Protein AF-A0A2D4EWF9-F1 (afdb_monomer)

Sequence (169 aa):
ALLCLHVELQDFSSKREKGRSRQEYVSLLHQDLAAYYSYSDYLIGKMTELFPLSELVEFLEANEVSRPVTLRTNTLKTRRRDLAQALINRGVNLDPLGKWSKTGLVVYDSSVPIGATPEYLAGHYMLQGASSLLPVMSLAPQENERILDMCCAPGGKTSYIAQLMKNTG

Structure (mmCIF, N/CA/C/O backbone):
data_AF-A0A2D4EWF9-F1
#
_entry.id   AF-A0A2D4EWF9-F1
#
loop_
_atom_site.group_PDB
_atom_site.id
_atom_site.type_symbol
_atom_site.label_atom_id
_atom_site.label_alt_id
_atom_site.label_comp_id
_atom_site.label_asym_id
_atom_site.label_entity_id
_atom_site.label_seq_id
_atom_site.pdbx_PDB_ins_code
_atom_site.Cartn_x
_atom_site.Cartn_y
_atom_site.Cartn_z
_atom_site.occupancy
_atom_site.B_iso_or_equiv
_atom_site.auth_seq_id
_atom_site.auth_comp_id
_atom_site.auth_asym_id
_atom_site.auth_atom_id
_atom_site.pdbx_PDB_model_num
ATOM 1 N N . ALA A 1 1 ? -7.305 8.809 31.244 1.00 53.12 1 ALA A N 1
ATOM 2 C CA . ALA A 1 1 ? -8.730 9.193 31.165 1.00 53.12 1 ALA A CA 1
ATOM 3 C C . ALA A 1 1 ? -9.455 8.364 30.102 1.00 53.12 1 ALA A C 1
ATOM 5 O O . ALA A 1 1 ? -10.278 7.546 30.485 1.00 53.12 1 ALA A O 1
ATOM 6 N N . LEU A 1 2 ? -9.053 8.450 28.826 1.00 56.41 2 LEU A N 1
ATOM 7 C CA . LEU A 1 2 ? -9.605 7.685 27.687 1.00 56.41 2 LEU A CA 1
ATOM 8 C C . LEU A 1 2 ? -9.808 6.176 27.925 1.00 56.41 2 LEU A C 1
ATOM 10 O O . LEU A 1 2 ? -10.914 5.665 27.767 1.00 56.41 2 LEU A O 1
ATOM 14 N N . LEU A 1 3 ? -8.770 5.473 28.392 1.00 57.00 3 LEU A N 1
ATOM 15 C CA . LEU A 1 3 ? -8.846 4.037 28.709 1.00 57.00 3 LEU A CA 1
ATOM 16 C C . LEU A 1 3 ? -9.840 3.709 29.840 1.00 57.00 3 LEU A C 1
ATOM 18 O O . LEU A 1 3 ? -10.389 2.614 29.871 1.00 57.00 3 LEU A O 1
ATOM 22 N N . CYS A 1 4 ? -10.101 4.648 30.754 1.00 58.47 4 CYS A N 1
ATOM 23 C CA . CYS A 1 4 ? -11.018 4.437 31.878 1.00 58.47 4 CYS A CA 1
ATOM 24 C C . CYS A 1 4 ? -12.478 4.484 31.403 1.00 58.47 4 CYS A C 1
ATOM 26 O O . CYS A 1 4 ? -13.235 3.556 31.669 1.00 58.47 4 CYS A O 1
ATOM 28 N N . LEU A 1 5 ? -12.827 5.489 30.589 1.00 60.53 5 LEU A N 1
ATOM 29 C CA . LEU A 1 5 ? -14.158 5.631 29.981 1.00 60.53 5 LEU A CA 1
ATOM 30 C C . LEU A 1 5 ? -14.478 4.482 29.016 1.00 60.53 5 LEU A C 1
ATOM 32 O O . LEU A 1 5 ? -15.610 4.004 28.967 1.00 60.53 5 LEU A O 1
ATOM 36 N N . HIS A 1 6 ? -13.476 4.003 28.274 1.00 62.12 6 HIS A N 1
ATOM 37 C CA . HIS A 1 6 ? -13.619 2.839 27.404 1.00 62.12 6 HIS A CA 1
ATOM 38 C C . HIS A 1 6 ? -13.988 1.571 28.195 1.00 62.12 6 HIS A C 1
ATOM 40 O O . HIS A 1 6 ? -14.964 0.891 27.877 1.00 62.12 6 HIS A O 1
ATOM 46 N N . VAL A 1 7 ? -13.246 1.287 29.268 1.00 62.00 7 VAL A N 1
ATOM 47 C CA . VAL A 1 7 ? -13.476 0.132 30.149 1.00 62.00 7 VAL A CA 1
ATOM 48 C C . VAL A 1 7 ? -14.804 0.249 30.911 1.00 62.00 7 VAL A C 1
ATOM 50 O O . VAL A 1 7 ? -15.474 -0.758 31.144 1.00 62.00 7 VAL A O 1
ATOM 53 N N . GLU A 1 8 ? -15.215 1.463 31.278 1.00 65.06 8 GLU A N 1
ATOM 54 C CA . GLU A 1 8 ? -16.511 1.740 31.910 1.00 65.06 8 GLU A CA 1
ATOM 55 C C . GLU A 1 8 ? -17.688 1.555 30.945 1.00 65.06 8 GLU A C 1
ATOM 57 O O . GLU A 1 8 ? -18.738 1.063 31.349 1.00 65.06 8 GLU A O 1
ATOM 62 N N . LEU A 1 9 ? -17.525 1.882 29.660 1.00 63.72 9 LEU A N 1
ATOM 63 C CA . LEU A 1 9 ? -18.550 1.653 28.638 1.00 63.72 9 LEU A CA 1
ATOM 64 C C . LEU A 1 9 ? -18.678 0.178 28.231 1.00 63.72 9 LEU A C 1
ATOM 66 O O . LEU A 1 9 ? -19.771 -0.236 27.835 1.00 63.72 9 LEU A O 1
ATOM 70 N N . GLN A 1 10 ? -17.604 -0.609 28.348 1.00 68.00 10 GLN A N 1
ATOM 71 C CA . GLN A 1 10 ? -17.639 -2.061 28.141 1.00 68.00 10 GLN A CA 1
ATOM 72 C C . GLN A 1 10 ? -18.354 -2.808 29.280 1.00 68.00 10 GLN A C 1
ATOM 74 O O . GLN A 1 10 ? -19.041 -3.791 29.017 1.00 68.00 10 GLN A O 1
ATOM 79 N N . ASP A 1 11 ? -18.248 -2.327 30.525 1.00 70.44 11 ASP A N 1
ATOM 80 C CA . ASP A 1 11 ? -18.939 -2.889 31.698 1.00 70.44 11 ASP A CA 1
ATOM 81 C C . ASP A 1 11 ? -19.775 -1.825 32.430 1.00 70.44 11 ASP A C 1
ATOM 83 O O . ASP A 1 11 ? -19.587 -1.495 33.607 1.00 70.44 11 ASP A O 1
ATOM 87 N N . PHE A 1 12 ? -20.728 -1.264 31.685 1.00 65.50 12 PHE A N 1
ATOM 88 C CA . PHE A 1 12 ? -21.541 -0.136 32.141 1.00 65.50 12 PHE A CA 1
ATOM 89 C C . PHE A 1 12 ? -22.422 -0.473 33.353 1.00 65.50 12 PHE A C 1
ATOM 91 O O . PHE A 1 12 ? -22.742 0.395 34.165 1.00 65.50 12 PHE A O 1
ATOM 98 N N . SER A 1 13 ? -22.828 -1.735 33.504 1.00 64.56 13 SER A N 1
ATOM 99 C CA . SER A 1 13 ? -23.657 -2.184 34.626 1.00 64.56 13 SER A CA 1
ATOM 100 C C . SER A 1 13 ? -22.938 -2.120 35.970 1.00 64.56 13 SER A C 1
ATOM 102 O O . SER A 1 13 ? -23.582 -1.806 36.973 1.00 64.56 13 SER A O 1
ATOM 104 N N . SER A 1 14 ? -21.635 -2.412 36.001 1.00 70.00 14 SER A N 1
ATOM 105 C CA . SER A 1 14 ? -20.875 -2.525 37.248 1.00 70.00 14 SER A CA 1
ATOM 106 C C . SER A 1 14 ? -20.026 -1.285 37.548 1.00 70.00 14 SER A C 1
ATOM 108 O O . SER A 1 14 ? -19.813 -0.977 38.721 1.00 70.00 14 SER A O 1
ATOM 110 N N . LYS A 1 15 ? -19.590 -0.543 36.516 1.00 72.50 15 LYS A N 1
ATOM 111 C CA . LYS A 1 15 ? -18.611 0.552 36.655 1.00 72.50 15 LYS A CA 1
ATOM 112 C C . LYS A 1 15 ? -19.165 1.967 36.476 1.00 72.50 15 LYS A C 1
ATOM 114 O O . LYS A 1 15 ? -18.412 2.922 36.629 1.00 72.50 15 LYS A O 1
ATOM 119 N N . ARG A 1 16 ? -20.459 2.137 36.175 1.00 72.44 16 ARG A N 1
ATOM 120 C CA . ARG A 1 16 ? -21.051 3.479 36.023 1.00 72.44 16 ARG A CA 1
ATOM 121 C C . ARG A 1 16 ? -21.037 4.274 37.331 1.00 72.44 16 ARG A C 1
ATOM 123 O O . ARG A 1 16 ? -21.378 3.754 38.397 1.00 72.44 16 ARG A O 1
ATOM 130 N N . GLU A 1 17 ? -20.774 5.571 37.233 1.00 74.56 17 GLU A N 1
ATOM 131 C CA . GLU A 1 17 ? -21.020 6.500 38.332 1.00 74.56 17 GLU A CA 1
ATOM 132 C C . GLU A 1 17 ? -22.530 6.674 38.570 1.00 74.56 17 GLU A C 1
ATOM 134 O O . GLU A 1 17 ? -23.346 6.706 37.641 1.00 74.56 17 GLU A O 1
ATOM 139 N N . LYS A 1 18 ? -22.932 6.786 39.844 1.00 70.44 18 LYS A N 1
ATOM 140 C CA . LYS A 1 18 ? -24.340 6.985 40.213 1.00 70.44 18 LYS A CA 1
ATOM 141 C C . LYS A 1 18 ? -24.844 8.318 39.654 1.00 70.44 18 LYS A C 1
ATOM 143 O O . LYS A 1 18 ? -24.360 9.372 40.044 1.00 70.44 18 LYS A O 1
ATOM 148 N N . GLY A 1 19 ? -25.861 8.253 38.796 1.00 74.81 19 GLY A N 1
ATOM 149 C CA . GLY A 1 19 ? -26.536 9.425 38.229 1.00 74.81 19 GLY A CA 1
ATOM 150 C C . GLY A 1 19 ? -26.098 9.808 36.815 1.00 74.81 19 GLY A C 1
ATOM 151 O O . GLY A 1 19 ? -26.792 10.609 36.200 1.00 74.81 19 GLY A O 1
ATOM 152 N N . ARG A 1 20 ? -25.029 9.210 36.269 1.00 75.62 20 ARG A N 1
ATOM 153 C CA . ARG A 1 20 ? -24.607 9.452 34.882 1.00 75.62 20 ARG A CA 1
ATOM 154 C C . ARG A 1 20 ? -25.257 8.489 33.898 1.00 75.62 20 ARG A C 1
ATOM 156 O O . ARG A 1 20 ? -25.372 7.284 34.147 1.00 75.62 20 ARG A O 1
ATOM 163 N N . SER A 1 21 ? -25.681 9.022 32.758 1.00 81.38 21 SER A N 1
ATOM 164 C CA . SER A 1 21 ? -26.299 8.240 31.685 1.00 81.38 21 SER A CA 1
ATOM 165 C C . SER A 1 21 ? -25.253 7.697 30.710 1.00 81.38 21 SER A C 1
ATOM 167 O O . SER A 1 21 ? -24.195 8.288 30.514 1.00 81.38 21 SER A O 1
ATOM 169 N N . ARG A 1 22 ? -25.557 6.588 30.022 1.00 76.56 22 ARG A N 1
ATOM 170 C CA . ARG A 1 22 ? -24.662 6.035 28.987 1.00 76.56 22 ARG A CA 1
ATOM 171 C C . ARG A 1 22 ? -24.373 7.045 27.869 1.00 76.56 22 ARG A C 1
ATOM 173 O O . ARG A 1 22 ? -23.281 7.036 27.316 1.00 76.56 22 ARG A O 1
ATOM 180 N N . GLN A 1 23 ? -25.338 7.907 27.546 1.00 80.62 23 GLN A N 1
ATOM 181 C CA . GLN A 1 23 ? -25.176 8.948 26.528 1.00 80.62 23 GLN A CA 1
ATOM 182 C C . GLN A 1 23 ? -24.126 9.985 26.934 1.00 80.62 23 GLN A C 1
ATOM 184 O O . GLN A 1 23 ? -23.321 10.370 26.098 1.00 80.62 23 GLN A O 1
ATOM 189 N N . GLU A 1 24 ? -24.075 10.381 28.207 1.00 82.19 24 GLU A N 1
ATOM 190 C CA . GLU A 1 24 ? -23.046 11.308 28.699 1.00 82.19 24 GLU A CA 1
ATOM 191 C C . GLU A 1 24 ? -21.645 10.709 28.567 1.00 82.19 24 GLU A C 1
ATOM 193 O O . GLU A 1 24 ? -20.742 11.383 28.081 1.00 82.19 24 GLU A O 1
ATOM 198 N N . TYR A 1 25 ? -21.475 9.431 28.920 1.00 80.00 25 TYR A N 1
ATOM 199 C CA . TYR A 1 25 ? -20.199 8.726 28.766 1.00 80.00 25 TYR A CA 1
ATOM 200 C C . TYR A 1 25 ? -19.737 8.643 27.309 1.00 80.00 25 TYR A C 1
ATOM 202 O O . TYR A 1 25 ? -18.558 8.835 27.028 1.00 80.00 25 TYR A O 1
ATOM 210 N N . VAL A 1 26 ? -20.657 8.372 26.380 1.00 79.38 26 VAL A N 1
ATOM 211 C CA . VAL A 1 26 ? -20.334 8.323 24.947 1.00 79.38 26 VAL A CA 1
ATOM 212 C C . VAL A 1 26 ? -19.960 9.709 24.423 1.00 79.38 26 VAL A C 1
ATOM 214 O O . VAL A 1 26 ? -18.990 9.823 23.680 1.00 79.38 26 VAL A O 1
ATOM 217 N N . SER A 1 27 ? -20.670 10.762 24.833 1.00 83.81 27 SER A N 1
ATOM 218 C CA . SER A 1 27 ? -20.350 12.140 24.441 1.00 83.81 27 SER A CA 1
ATOM 219 C C . SER A 1 27 ? -18.999 12.607 24.989 1.00 83.81 27 SER A C 1
ATOM 221 O O . SER A 1 27 ? -18.234 13.233 24.263 1.00 83.81 27 SER A O 1
ATOM 223 N N . LEU A 1 28 ? -18.678 12.269 26.242 1.00 85.69 28 LEU A N 1
ATOM 224 C CA . LEU A 1 28 ? -17.367 12.534 26.846 1.00 85.69 28 LEU A CA 1
ATOM 225 C C . LEU A 1 28 ? -16.255 11.779 26.116 1.00 85.69 28 LEU A C 1
ATOM 227 O O . LEU A 1 28 ? -15.250 12.377 25.750 1.00 85.69 28 LEU A O 1
ATOM 231 N N . LEU A 1 29 ? -16.458 10.486 25.846 1.00 83.88 29 LEU A N 1
ATOM 232 C CA . LEU A 1 29 ? -15.494 9.686 25.094 1.00 83.88 29 LEU A CA 1
ATOM 233 C C . LEU A 1 29 ? -15.271 10.257 23.687 1.00 83.88 29 LEU A C 1
ATOM 235 O O . LEU A 1 29 ? -14.137 10.319 23.230 1.00 83.88 29 LEU A O 1
ATOM 239 N N . HIS A 1 30 ? -16.333 10.686 23.006 1.00 86.38 30 HIS A N 1
ATOM 240 C CA . HIS A 1 30 ? -16.245 11.309 21.685 1.00 86.38 30 HIS A CA 1
ATOM 241 C C . HIS A 1 30 ? -15.378 12.577 21.716 1.00 86.38 30 HIS A C 1
ATOM 243 O O . HIS A 1 30 ? -14.441 12.680 20.923 1.00 86.38 30 HIS A O 1
ATOM 249 N N . GLN A 1 31 ? -15.624 13.480 22.670 1.00 87.50 31 GLN A N 1
ATOM 250 C CA . GLN A 1 31 ? -14.834 14.704 22.844 1.00 87.50 31 GLN A CA 1
ATOM 251 C C . GLN A 1 31 ? -13.370 14.402 23.183 1.00 87.50 31 GLN A C 1
ATOM 253 O O . GLN A 1 31 ? -12.466 15.002 22.601 1.00 87.50 31 GLN A O 1
ATOM 258 N N . ASP A 1 32 ? -13.130 13.443 24.079 1.00 89.00 32 ASP A N 1
ATOM 259 C CA . ASP A 1 32 ? -11.782 13.022 24.457 1.00 89.00 32 ASP A CA 1
ATOM 260 C C . ASP A 1 32 ? -11.023 12.428 23.258 1.00 89.00 32 ASP A C 1
ATOM 262 O O . ASP A 1 32 ? -9.847 12.738 23.063 1.00 89.00 32 ASP A O 1
ATOM 266 N N . LEU A 1 33 ? -11.679 11.603 22.432 1.00 88.19 33 LEU A N 1
ATOM 267 C CA . LEU A 1 33 ? -11.080 11.014 21.229 1.00 88.19 33 LEU A CA 1
ATOM 268 C C . LEU A 1 33 ? -10.777 12.078 20.170 1.00 88.19 33 LEU A C 1
ATOM 270 O O . LEU A 1 33 ? -9.692 12.066 19.588 1.00 88.19 33 LEU A O 1
ATOM 274 N N . ALA A 1 34 ? -11.707 13.008 19.941 1.00 90.31 34 ALA A N 1
ATOM 275 C CA . ALA A 1 34 ? -11.520 14.114 19.008 1.00 90.31 34 ALA A CA 1
ATOM 276 C C . ALA A 1 34 ? -10.337 15.001 19.420 1.00 90.31 34 ALA A C 1
ATOM 278 O O . ALA A 1 34 ? -9.473 15.299 18.594 1.00 90.31 34 ALA A O 1
ATOM 279 N N . ALA A 1 35 ? -10.247 15.351 20.705 1.00 90.31 35 ALA A N 1
ATOM 280 C CA . ALA A 1 35 ? -9.165 16.173 21.233 1.00 90.31 35 ALA A CA 1
ATOM 281 C C . ALA A 1 35 ? -7.810 15.447 21.228 1.00 90.31 35 ALA A C 1
ATOM 283 O O . ALA A 1 35 ? -6.806 16.029 20.824 1.00 90.31 35 ALA A O 1
ATOM 284 N N . TYR A 1 36 ? -7.766 14.184 21.661 1.00 90.12 36 TYR A N 1
ATOM 285 C CA . TYR A 1 36 ? -6.513 13.442 21.812 1.00 90.12 36 TYR A CA 1
ATOM 286 C C . TYR A 1 36 ? -5.865 13.094 20.471 1.00 90.12 36 TYR A C 1
ATOM 288 O O . TYR A 1 36 ? -4.678 13.348 20.281 1.00 90.12 36 TYR A O 1
ATOM 296 N N . TYR A 1 37 ? -6.648 12.570 19.526 1.00 89.62 37 TYR A N 1
ATOM 297 C CA . TYR A 1 37 ? -6.159 12.194 18.196 1.00 89.62 37 TYR A CA 1
ATOM 298 C C . TYR A 1 37 ? -6.268 13.338 17.170 1.00 89.62 37 TYR A C 1
ATOM 300 O O . TYR A 1 37 ? -6.012 13.144 15.986 1.00 89.62 37 TYR A O 1
ATOM 308 N N . SER A 1 38 ? -6.653 14.545 17.605 1.00 92.56 38 SER A N 1
ATOM 309 C CA . SER A 1 38 ? -6.754 15.743 16.755 1.00 92.56 38 SER A CA 1
ATOM 310 C C . SER A 1 38 ? -7.671 15.579 15.532 1.00 92.56 38 SER A C 1
ATOM 312 O O . SER A 1 38 ? -7.414 16.130 14.458 1.00 92.56 38 SER A O 1
ATOM 314 N N . TYR A 1 39 ? -8.770 14.843 15.690 1.00 92.62 39 TYR A N 1
ATOM 315 C CA . TYR A 1 39 ? -9.797 14.701 14.660 1.00 92.62 39 TYR A CA 1
ATOM 316 C C . TYR A 1 39 ? -10.915 15.731 14.851 1.00 92.62 39 TYR A C 1
ATOM 318 O O . TYR A 1 39 ? -11.258 16.113 15.964 1.00 92.62 39 TYR A O 1
ATOM 326 N N . SER A 1 40 ? -11.557 16.139 13.753 1.00 93.69 40 SER A N 1
ATOM 327 C CA . SER A 1 40 ? -12.789 16.934 13.831 1.00 93.69 40 SER A CA 1
ATOM 328 C C . SER A 1 40 ? -13.937 16.128 14.451 1.00 93.69 40 SER A C 1
ATOM 330 O O . SER A 1 40 ? -14.072 14.939 14.142 1.00 93.69 40 SER A O 1
ATOM 332 N N . ASP A 1 41 ? -14.838 16.797 15.177 1.00 92.19 41 ASP A N 1
ATOM 333 C CA . ASP A 1 41 ? -16.030 16.178 15.779 1.00 92.19 41 ASP A CA 1
ATOM 334 C C . ASP A 1 41 ? -16.867 15.380 14.773 1.00 92.19 41 ASP A C 1
ATOM 336 O O . ASP A 1 41 ? -17.339 14.278 15.064 1.00 92.19 41 ASP A O 1
ATOM 340 N N . TYR A 1 42 ? -17.013 15.920 13.558 1.00 93.06 42 TYR A N 1
ATOM 341 C CA . TYR A 1 42 ? -17.746 15.271 12.475 1.00 93.06 42 TYR A CA 1
ATOM 342 C C . TYR A 1 42 ? -17.144 13.908 12.110 1.00 93.06 42 TYR A C 1
ATOM 344 O O . TYR A 1 42 ? -17.867 12.921 11.965 1.00 93.06 42 TYR A O 1
ATOM 352 N N . LEU A 1 43 ? -15.817 13.844 11.984 1.00 92.69 43 LEU A N 1
ATOM 353 C CA . LEU A 1 43 ? -15.115 12.636 11.563 1.00 92.69 43 LEU A CA 1
ATOM 354 C C . LEU A 1 43 ? -15.136 11.560 12.655 1.00 92.69 43 LEU A C 1
ATOM 356 O O . LEU A 1 43 ? -15.474 10.420 12.348 1.00 92.69 43 LEU A O 1
ATOM 360 N N . ILE A 1 44 ? -14.894 11.913 13.924 1.00 92.00 44 ILE A N 1
ATOM 361 C CA . ILE A 1 44 ? -15.043 10.957 15.040 1.00 92.00 44 ILE A CA 1
ATOM 362 C C . ILE A 1 44 ? -16.493 10.497 15.179 1.00 92.00 44 ILE A C 1
ATOM 364 O O . ILE A 1 44 ? -16.738 9.314 15.417 1.00 92.00 44 ILE A O 1
ATOM 368 N N . GLY A 1 45 ? -17.462 11.394 14.964 1.00 91.00 45 GLY A N 1
ATOM 369 C CA . GLY A 1 45 ? -18.881 11.037 14.955 1.00 91.00 45 GLY A CA 1
ATOM 370 C C . GLY A 1 45 ? -19.171 9.952 13.920 1.00 91.00 45 GLY A C 1
ATOM 371 O O . GLY A 1 45 ? -19.732 8.911 14.250 1.00 91.00 45 GLY A O 1
ATOM 372 N N . LYS A 1 46 ? -18.684 10.137 12.687 1.00 92.81 46 LYS A N 1
ATOM 373 C CA . LYS A 1 46 ? -18.824 9.137 11.622 1.00 92.81 46 LYS A CA 1
ATOM 374 C C . LYS A 1 46 ? -18.077 7.840 11.916 1.00 92.81 46 LYS A C 1
ATOM 376 O O . LYS A 1 46 ? -18.620 6.772 11.667 1.00 92.81 46 LYS A O 1
ATOM 381 N N . MET A 1 47 ? -16.871 7.898 12.473 1.00 91.19 47 MET A N 1
ATOM 382 C CA . MET A 1 47 ? -16.131 6.686 12.839 1.00 91.19 47 MET A CA 1
ATOM 383 C C . MET A 1 47 ? -16.829 5.899 13.959 1.00 91.19 47 MET A C 1
ATOM 385 O O . MET A 1 47 ? -16.848 4.673 13.913 1.00 91.19 47 MET A O 1
ATOM 389 N N . THR A 1 48 ? -17.472 6.585 14.907 1.00 88.81 48 THR A N 1
ATOM 390 C CA . THR A 1 48 ? -18.269 5.959 15.979 1.00 88.81 48 THR A CA 1
ATOM 391 C C . THR A 1 48 ? -19.537 5.280 15.446 1.00 88.81 48 THR A C 1
ATOM 393 O O . THR A 1 48 ? -19.998 4.302 16.024 1.00 88.81 48 THR A O 1
ATOM 396 N N . GLU A 1 49 ? -20.104 5.770 14.338 1.00 90.81 49 GLU A N 1
ATOM 397 C CA . GLU A 1 49 ? -21.211 5.098 13.636 1.00 90.81 49 GLU A CA 1
ATOM 398 C C . GLU A 1 49 ? -20.744 3.849 12.862 1.00 90.81 49 GLU A C 1
ATOM 400 O O . GLU A 1 49 ? -21.523 2.913 12.688 1.00 90.81 49 GLU A O 1
ATOM 405 N N . LEU A 1 50 ? -19.496 3.841 12.377 1.00 91.12 50 LEU A N 1
ATOM 406 C CA . LEU A 1 50 ? -18.945 2.777 11.529 1.00 91.12 50 LEU A CA 1
ATOM 407 C C . LEU A 1 50 ? -18.377 1.596 12.322 1.00 91.12 50 LEU A C 1
ATOM 409 O O . LEU A 1 50 ? -18.473 0.461 11.855 1.00 91.12 50 LEU A O 1
ATOM 413 N N . PHE A 1 51 ? -17.781 1.855 13.486 1.00 89.06 51 PHE A N 1
ATOM 414 C CA . PHE A 1 51 ? -17.063 0.850 14.267 1.00 89.06 51 PHE A CA 1
ATOM 415 C C . PHE A 1 51 ? -17.643 0.690 15.675 1.00 89.06 51 PHE A C 1
ATOM 417 O O . PHE A 1 51 ? -18.013 1.680 16.315 1.00 89.06 51 PHE A O 1
ATOM 424 N N . PRO A 1 52 ? -17.660 -0.538 16.224 1.00 89.31 52 PRO A N 1
ATOM 425 C CA . PRO A 1 52 ? -17.788 -0.736 17.662 1.00 89.31 52 PRO A CA 1
ATOM 426 C 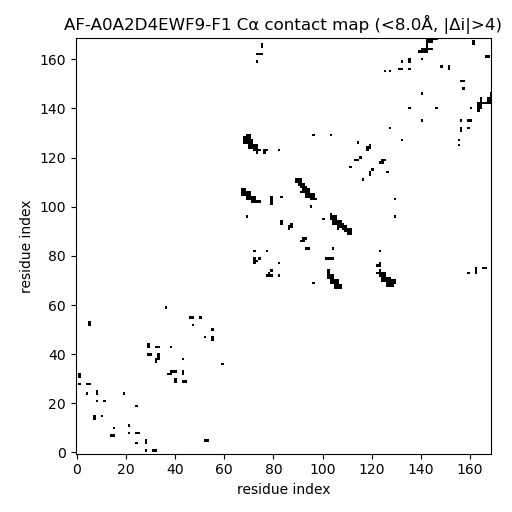C . PRO A 1 52 ? -16.717 0.060 18.421 1.00 89.31 52 PRO A C 1
ATOM 428 O O . PRO A 1 52 ? -15.591 0.199 17.952 1.00 89.31 52 PRO A O 1
ATOM 431 N N . LEU A 1 53 ? -17.032 0.532 19.632 1.00 82.19 53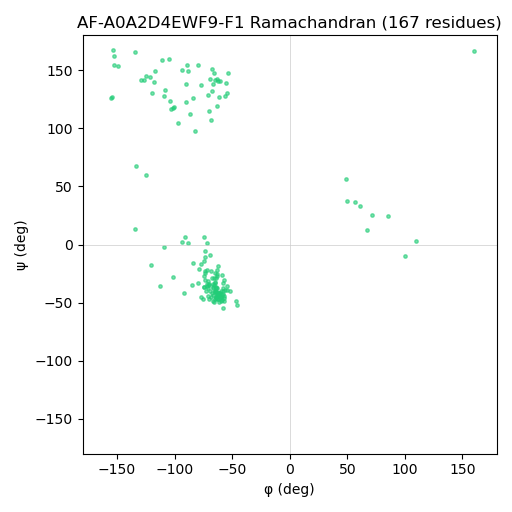 LEU A N 1
ATOM 432 C CA . LEU A 1 53 ? -16.114 1.378 20.410 1.00 82.19 53 LEU A CA 1
ATOM 433 C C . LEU A 1 53 ? -14.741 0.736 20.678 1.00 82.19 53 LEU A C 1
ATOM 435 O O . LEU A 1 53 ? -13.765 1.465 20.810 1.00 82.19 53 LEU A O 1
ATOM 439 N N . SER A 1 54 ? -14.653 -0.594 20.787 1.00 81.06 54 SER A N 1
ATOM 440 C CA . SER A 1 54 ? -13.374 -1.313 20.931 1.00 81.06 54 SER A CA 1
ATOM 441 C C . SER A 1 54 ? -12.516 -1.210 19.677 1.00 81.06 54 SER A C 1
ATOM 443 O O . SER A 1 54 ? -11.357 -0.823 19.761 1.00 81.06 54 SER A O 1
ATOM 445 N N . GLU A 1 55 ? -13.108 -1.464 18.513 1.00 88.81 55 GLU A N 1
ATOM 446 C CA . GLU A 1 55 ? -12.413 -1.389 17.227 1.00 88.81 55 GLU A CA 1
ATOM 447 C C . GLU A 1 55 ? -12.084 0.055 16.837 1.00 88.81 55 GLU A C 1
ATOM 449 O O . GLU A 1 55 ? -11.066 0.302 16.199 1.00 88.81 55 GLU A O 1
ATOM 454 N N . LEU A 1 56 ? -12.913 1.025 17.243 1.00 89.56 56 LEU A N 1
ATOM 455 C CA . LEU A 1 56 ? -12.667 2.445 16.994 1.00 89.56 56 LEU A CA 1
ATOM 456 C C . LEU A 1 56 ? -11.343 2.905 17.611 1.00 89.56 56 LEU A C 1
ATOM 458 O O . LEU A 1 56 ? -10.563 3.582 16.945 1.00 89.56 56 LEU A O 1
ATOM 462 N N . VAL A 1 57 ? -11.093 2.552 18.875 1.00 87.12 57 VAL A N 1
ATOM 463 C CA . VAL A 1 57 ? -9.856 2.943 19.565 1.00 87.12 57 VAL A CA 1
ATOM 464 C C . VAL A 1 57 ? -8.654 2.278 18.899 1.00 87.12 57 VAL A C 1
ATOM 466 O O . VAL A 1 57 ? -7.710 2.977 18.546 1.00 87.12 57 VAL A O 1
ATOM 469 N N . GLU A 1 58 ? -8.725 0.972 18.622 1.00 89.38 58 GLU A N 1
ATOM 470 C CA . GLU A 1 58 ? -7.661 0.249 17.908 1.00 89.38 58 GLU A CA 1
ATOM 471 C C . GLU A 1 58 ? -7.378 0.855 16.523 1.00 89.38 58 GLU A C 1
ATOM 473 O O . GLU A 1 58 ? -6.224 0.998 16.117 1.00 89.38 58 GLU A O 1
ATOM 478 N N . PHE A 1 59 ? -8.424 1.257 15.798 1.00 91.12 59 PHE A N 1
ATOM 479 C CA . PHE A 1 59 ? -8.297 1.921 14.506 1.00 91.12 59 PHE A CA 1
ATOM 480 C C . PHE A 1 59 ? -7.599 3.279 14.628 1.00 91.12 59 PHE A C 1
ATOM 482 O O . PHE A 1 59 ? -6.712 3.584 13.828 1.00 91.12 59 PHE A O 1
ATOM 489 N N . LEU A 1 60 ? -7.977 4.103 15.606 1.00 90.94 60 LEU A N 1
ATOM 490 C CA . LEU A 1 60 ? -7.351 5.407 15.835 1.00 90.94 60 LEU A CA 1
ATOM 491 C C . LEU A 1 60 ? -5.877 5.244 16.226 1.00 90.94 60 LEU A C 1
ATOM 493 O O . LEU A 1 60 ? -5.019 5.865 15.606 1.00 90.94 60 LEU A O 1
ATOM 497 N N . GLU A 1 61 ? -5.566 4.332 17.150 1.00 89.94 61 GLU A N 1
ATOM 498 C CA . GLU A 1 61 ? -4.188 4.002 17.532 1.00 89.94 61 GLU A CA 1
ATOM 499 C C . GLU A 1 61 ? -3.355 3.517 16.339 1.00 89.94 61 GLU A C 1
ATOM 501 O O . GLU A 1 61 ? -2.219 3.953 16.152 1.00 89.94 61 GLU A O 1
ATOM 506 N N . ALA A 1 62 ? -3.919 2.670 15.474 1.00 89.81 62 ALA A N 1
ATOM 507 C CA . ALA A 1 62 ? -3.231 2.190 14.280 1.00 89.81 62 ALA A CA 1
ATOM 508 C C . ALA A 1 62 ? -2.926 3.302 13.259 1.00 89.81 62 ALA A C 1
ATOM 510 O O . ALA A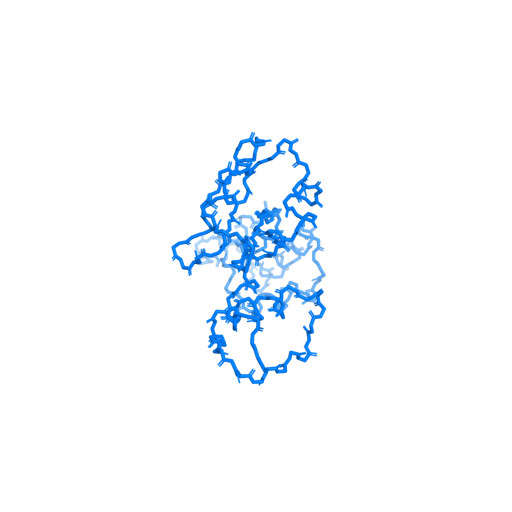 1 62 ? -1.992 3.154 12.467 1.00 89.81 62 ALA A O 1
ATOM 511 N N . ASN A 1 63 ? -3.681 4.408 13.256 1.00 90.56 63 ASN A N 1
ATOM 512 C CA . ASN A 1 63 ? -3.400 5.560 12.393 1.00 90.56 63 ASN A CA 1
ATOM 513 C C . ASN A 1 63 ? -2.261 6.445 12.923 1.00 90.56 63 ASN A C 1
ATOM 515 O O . ASN A 1 63 ? -1.627 7.126 12.119 1.00 90.56 63 ASN A O 1
ATOM 519 N N . GLU A 1 64 ? -1.953 6.379 14.220 1.00 89.75 64 GLU A N 1
ATOM 520 C CA . GLU A 1 64 ? -0.793 7.061 14.816 1.00 89.75 64 GLU A CA 1
ATOM 521 C C . GLU A 1 64 ? 0.527 6.328 14.536 1.00 89.75 64 GLU A C 1
ATOM 523 O O . GLU A 1 64 ? 1.619 6.888 14.655 1.00 89.75 64 GLU A O 1
ATOM 528 N N . VAL A 1 65 ? 0.452 5.061 14.121 1.00 89.19 65 VAL A N 1
ATOM 529 C CA . VAL A 1 65 ? 1.630 4.275 13.760 1.00 89.19 65 VAL A CA 1
ATOM 530 C C . VAL A 1 65 ? 2.026 4.554 12.312 1.00 89.19 65 VAL A C 1
ATOM 532 O O . VAL A 1 65 ? 1.255 4.377 11.365 1.00 89.19 65 VAL A O 1
ATOM 535 N N . SER A 1 66 ? 3.290 4.936 12.118 1.00 85.44 66 SER A N 1
ATOM 536 C CA . SER A 1 66 ? 3.851 5.103 10.778 1.00 85.44 66 SER A CA 1
ATOM 537 C C . SER A 1 66 ? 3.814 3.786 10.008 1.00 85.44 66 SER A C 1
ATOM 539 O O . SER A 1 66 ? 4.305 2.751 10.461 1.00 85.44 66 SER A O 1
ATOM 541 N N . ARG A 1 67 ? 3.228 3.829 8.811 1.00 84.69 67 ARG A N 1
ATOM 542 C CA . ARG A 1 67 ? 3.082 2.643 7.965 1.00 84.69 67 ARG A CA 1
ATOM 543 C C . ARG A 1 67 ? 4.456 2.161 7.495 1.00 84.69 67 ARG A C 1
ATOM 545 O O . ARG A 1 67 ? 5.264 2.986 7.064 1.00 84.69 67 ARG A O 1
ATOM 552 N N . PRO A 1 68 ? 4.705 0.842 7.491 1.00 86.62 68 PRO A N 1
ATOM 553 C CA . PRO A 1 68 ? 5.962 0.313 6.996 1.00 86.62 68 PRO A CA 1
ATOM 554 C C . PRO A 1 68 ? 6.131 0.634 5.508 1.00 86.62 68 PRO A C 1
ATOM 556 O O . PRO A 1 68 ? 5.177 0.589 4.717 1.00 86.62 68 PRO A O 1
ATOM 559 N N . VAL A 1 69 ? 7.366 0.935 5.114 1.00 93.50 69 VAL A N 1
ATOM 560 C CA . VAL A 1 69 ? 7.700 1.191 3.714 1.00 93.50 69 VAL A CA 1
ATOM 561 C C . VAL A 1 69 ? 7.619 -0.124 2.950 1.00 93.50 69 VAL A C 1
ATOM 563 O O . VAL A 1 69 ? 8.186 -1.139 3.347 1.00 93.50 69 VAL A O 1
ATOM 566 N N . THR A 1 70 ? 6.890 -0.118 1.839 1.00 95.88 70 THR A N 1
ATOM 567 C CA . THR A 1 70 ? 6.657 -1.317 1.030 1.00 95.88 70 THR A CA 1
ATOM 568 C C . THR A 1 70 ? 7.029 -1.071 -0.423 1.00 95.88 70 THR A C 1
ATOM 570 O O . THR A 1 70 ? 6.852 0.024 -0.966 1.00 95.88 70 THR A O 1
ATOM 573 N N . LEU A 1 71 ? 7.614 -2.098 -1.038 1.00 96.38 71 LEU A N 1
ATOM 574 C CA . LEU A 1 71 ? 8.140 -2.069 -2.396 1.00 96.38 71 LEU A CA 1
ATOM 575 C C . LEU A 1 71 ? 7.397 -3.074 -3.261 1.00 96.38 71 LEU A C 1
ATOM 577 O O . LEU A 1 71 ? 7.182 -4.219 -2.857 1.00 96.38 71 LEU A O 1
ATOM 581 N N . ARG A 1 72 ? 7.101 -2.685 -4.500 1.00 97.25 72 ARG A N 1
ATOM 582 C CA . ARG A 1 72 ? 6.716 -3.615 -5.559 1.00 97.25 72 ARG A CA 1
ATOM 583 C C . ARG A 1 72 ? 7.906 -3.872 -6.467 1.00 97.25 72 ARG A C 1
ATOM 585 O O . ARG A 1 72 ? 8.368 -2.961 -7.147 1.00 97.25 72 ARG A O 1
ATOM 592 N N . THR A 1 73 ? 8.348 -5.122 -6.543 1.00 97.69 73 THR A N 1
ATOM 593 C CA . THR A 1 73 ? 9.349 -5.539 -7.534 1.00 97.69 73 THR A CA 1
ATOM 594 C C . THR A 1 73 ? 8.760 -5.472 -8.942 1.00 97.69 73 THR A C 1
ATOM 596 O O . THR A 1 73 ? 7.683 -6.026 -9.187 1.00 97.69 73 THR A O 1
ATOM 599 N N . ASN A 1 74 ? 9.490 -4.867 -9.877 1.00 97.50 74 ASN A N 1
ATOM 600 C CA . ASN A 1 74 ? 9.169 -4.888 -11.297 1.00 97.50 74 ASN A CA 1
ATOM 601 C C . ASN A 1 74 ? 9.678 -6.181 -11.951 1.00 97.50 74 ASN A C 1
ATOM 603 O O . ASN A 1 74 ? 10.843 -6.284 -12.345 1.00 97.50 74 ASN A O 1
ATOM 607 N N . THR A 1 75 ? 8.785 -7.159 -12.107 1.00 96.62 75 THR A N 1
ATOM 608 C CA . THR A 1 75 ? 9.122 -8.474 -12.675 1.00 96.62 75 THR A CA 1
ATOM 609 C C . THR A 1 75 ? 9.457 -8.454 -14.163 1.00 96.62 75 THR A C 1
ATOM 611 O O . THR A 1 75 ? 9.941 -9.462 -14.665 1.00 96.62 75 THR A O 1
ATOM 614 N N . LEU A 1 76 ? 9.253 -7.329 -14.861 1.00 96.50 76 LEU A N 1
ATOM 615 C CA . LEU A 1 76 ? 9.740 -7.150 -16.233 1.00 96.50 76 LEU A CA 1
ATOM 616 C C . LEU A 1 76 ? 11.260 -6.929 -16.286 1.00 96.50 76 LEU A C 1
ATOM 618 O O . LEU A 1 76 ? 11.869 -7.161 -17.324 1.00 96.50 76 LEU A O 1
ATOM 622 N N . LYS A 1 77 ? 11.870 -6.461 -15.186 1.00 96.62 77 LYS A N 1
ATOM 623 C CA . LYS A 1 77 ? 13.300 -6.115 -15.128 1.00 96.62 77 LYS A CA 1
ATOM 624 C C . LYS A 1 77 ? 14.119 -7.032 -14.227 1.00 96.62 77 LYS A C 1
ATOM 626 O O . LYS A 1 77 ? 15.275 -7.295 -14.528 1.00 96.62 77 LYS A O 1
ATOM 631 N N . THR A 1 78 ? 13.554 -7.503 -13.117 1.00 97.12 78 THR A N 1
ATOM 632 C CA . THR A 1 78 ? 14.287 -8.337 -12.154 1.00 97.12 78 THR A CA 1
ATOM 633 C C . THR A 1 78 ? 13.363 -9.272 -11.380 1.00 97.12 78 THR A C 1
ATOM 635 O O . THR A 1 78 ? 12.151 -9.063 -11.311 1.00 97.12 78 THR A O 1
ATOM 638 N N . ARG A 1 79 ? 13.919 -10.318 -10.761 1.00 96.62 79 ARG A N 1
ATOM 639 C CA . ARG A 1 79 ? 13.166 -11.198 -9.859 1.00 96.62 79 ARG A CA 1
ATOM 640 C C . ARG A 1 79 ? 13.213 -10.639 -8.440 1.00 96.62 79 ARG A C 1
ATOM 642 O O . ARG A 1 79 ? 14.211 -10.069 -8.013 1.00 96.62 79 ARG A O 1
ATOM 649 N N . ARG A 1 80 ? 12.156 -10.887 -7.658 1.00 96.06 80 ARG A N 1
ATOM 650 C CA . ARG A 1 80 ? 12.059 -10.428 -6.257 1.00 96.06 80 ARG A CA 1
ATOM 651 C C . ARG A 1 80 ? 13.247 -10.871 -5.400 1.00 96.06 80 ARG A C 1
ATOM 653 O O . ARG A 1 80 ? 13.712 -10.098 -4.576 1.00 96.06 80 ARG A O 1
ATOM 660 N N . ARG A 1 81 ? 13.734 -12.102 -5.600 1.00 95.94 81 ARG A N 1
ATOM 661 C CA . ARG A 1 81 ? 14.894 -12.641 -4.872 1.00 95.94 81 ARG A CA 1
ATOM 662 C C . ARG A 1 81 ? 16.173 -11.862 -5.184 1.00 95.94 81 ARG A C 1
ATOM 664 O O . ARG A 1 81 ? 16.902 -11.517 -4.263 1.00 95.94 81 ARG A O 1
ATOM 671 N N . ASP A 1 82 ? 16.408 -11.576 -6.459 1.00 96.88 82 ASP A N 1
ATOM 672 C CA . ASP A 1 82 ? 17.620 -10.896 -6.917 1.00 96.88 82 ASP A CA 1
ATOM 673 C C . ASP A 1 82 ? 17.617 -9.433 -6.454 1.00 96.88 82 ASP A C 1
ATOM 675 O O . ASP A 1 82 ? 18.624 -8.934 -5.955 1.00 96.88 82 ASP A O 1
ATOM 679 N N . LEU A 1 83 ? 16.453 -8.773 -6.515 1.00 97.06 83 LEU A N 1
ATOM 680 C CA . LEU A 1 83 ? 16.272 -7.438 -5.950 1.00 97.06 83 LEU A CA 1
ATOM 681 C C . LEU A 1 83 ? 16.491 -7.416 -4.433 1.00 97.06 83 LEU A C 1
ATOM 683 O O . LEU A 1 83 ? 17.193 -6.539 -3.936 1.00 97.06 83 LEU A O 1
ATOM 687 N N . ALA A 1 84 ? 15.896 -8.363 -3.701 1.00 96.38 84 ALA A N 1
ATOM 688 C CA . ALA A 1 84 ? 16.062 -8.452 -2.255 1.00 96.38 84 ALA A CA 1
ATOM 689 C C . ALA A 1 84 ? 17.544 -8.586 -1.887 1.00 96.38 84 ALA A C 1
ATOM 691 O O . ALA A 1 84 ? 18.031 -7.834 -1.050 1.00 96.38 84 ALA A O 1
ATOM 692 N N . GLN A 1 85 ? 18.283 -9.462 -2.575 1.00 96.81 85 GLN A N 1
ATOM 693 C CA . GLN A 1 85 ? 19.718 -9.622 -2.348 1.00 96.81 85 GLN A CA 1
ATOM 694 C C . GLN A 1 85 ? 20.504 -8.338 -2.646 1.00 96.81 85 GLN A C 1
ATOM 696 O O . GLN A 1 85 ? 21.380 -7.965 -1.869 1.00 96.81 85 GLN A O 1
ATOM 701 N N . ALA A 1 86 ? 20.190 -7.646 -3.746 1.00 95.75 86 ALA A N 1
ATOM 702 C CA . ALA A 1 86 ? 20.853 -6.394 -4.108 1.00 95.75 86 ALA A CA 1
ATOM 703 C C . ALA A 1 86 ? 20.651 -5.303 -3.044 1.00 95.75 86 ALA A C 1
ATOM 705 O O . ALA A 1 86 ? 21.596 -4.600 -2.695 1.00 95.75 86 ALA A O 1
ATOM 706 N N . LEU A 1 87 ? 19.439 -5.190 -2.496 1.00 96.12 87 LEU A N 1
ATOM 707 C CA . LEU A 1 87 ? 19.115 -4.223 -1.449 1.00 96.12 87 LEU A CA 1
ATOM 708 C C . LEU A 1 87 ? 19.728 -4.609 -0.091 1.00 96.12 87 LEU A C 1
ATOM 710 O O . LEU A 1 87 ? 20.288 -3.746 0.582 1.00 96.12 87 LEU A O 1
ATOM 714 N N . ILE A 1 88 ? 19.728 -5.895 0.275 1.00 95.69 88 ILE A N 1
ATOM 715 C CA . ILE A 1 88 ? 20.400 -6.393 1.490 1.00 95.69 88 ILE A CA 1
ATOM 716 C C . ILE A 1 88 ? 21.899 -6.070 1.449 1.00 95.69 88 ILE A C 1
ATOM 718 O O . ILE A 1 88 ? 22.449 -5.559 2.421 1.00 95.69 88 ILE A O 1
ATOM 722 N N . ASN A 1 89 ? 22.553 -6.268 0.299 1.00 94.81 89 ASN A N 1
ATOM 723 C CA . ASN A 1 89 ? 23.973 -5.942 0.121 1.00 94.81 89 ASN A CA 1
ATOM 724 C C . ASN A 1 89 ? 24.280 -4.440 0.284 1.00 94.81 89 ASN A C 1
ATOM 726 O O . ASN A 1 89 ? 25.433 -4.072 0.496 1.00 94.81 89 ASN A O 1
ATOM 730 N N . ARG A 1 90 ? 23.268 -3.568 0.185 1.00 93.38 90 ARG A N 1
ATOM 731 C CA . ARG A 1 90 ? 23.381 -2.118 0.415 1.00 93.38 90 ARG A CA 1
ATOM 732 C C . ARG A 1 90 ? 23.049 -1.702 1.851 1.00 93.38 90 ARG A C 1
ATOM 734 O O . ARG A 1 90 ? 23.078 -0.512 2.139 1.00 93.38 90 ARG A O 1
ATOM 741 N N . GLY A 1 91 ? 22.739 -2.651 2.735 1.00 93.62 91 GLY A N 1
ATOM 742 C CA . GLY A 1 91 ? 22.360 -2.371 4.120 1.00 93.62 91 GLY A CA 1
ATOM 743 C C . GLY A 1 91 ? 20.876 -2.055 4.312 1.00 93.62 91 GLY A C 1
ATOM 744 O O . GLY A 1 91 ? 20.521 -1.379 5.273 1.00 93.62 91 GLY A O 1
ATOM 745 N N . VAL A 1 92 ? 20.007 -2.523 3.411 1.00 95.81 92 VAL A N 1
ATOM 746 C CA . VAL A 1 92 ? 18.553 -2.445 3.599 1.00 95.81 92 VAL A CA 1
ATOM 747 C C . VAL A 1 92 ? 18.066 -3.699 4.321 1.00 95.81 92 VAL A C 1
ATOM 749 O O . VAL A 1 92 ? 18.239 -4.811 3.820 1.00 95.81 92 VAL A O 1
ATOM 752 N N . ASN A 1 93 ? 17.415 -3.524 5.469 1.00 95.12 93 ASN A N 1
ATOM 753 C CA . ASN A 1 93 ? 16.729 -4.598 6.175 1.00 95.12 93 ASN A CA 1
ATOM 754 C C . ASN A 1 93 ? 15.304 -4.742 5.630 1.00 95.12 93 ASN A C 1
ATOM 756 O O . ASN A 1 93 ? 14.466 -3.849 5.792 1.00 95.12 93 ASN A O 1
ATOM 760 N N . LEU A 1 94 ? 15.033 -5.856 4.958 1.00 95.88 94 LEU A N 1
ATOM 761 C CA . LEU A 1 94 ? 13.771 -6.085 4.271 1.00 95.88 94 LEU A CA 1
ATOM 762 C C . LEU A 1 94 ? 13.398 -7.563 4.241 1.00 95.88 94 LEU A C 1
ATOM 764 O O . LEU A 1 94 ? 14.266 -8.429 4.170 1.00 95.88 94 LEU A O 1
ATOM 768 N N . ASP A 1 95 ? 12.099 -7.820 4.159 1.00 95.44 95 ASP A N 1
ATOM 769 C CA . ASP A 1 95 ? 11.537 -9.160 4.037 1.00 95.44 95 ASP A CA 1
ATOM 770 C C . ASP A 1 95 ? 10.448 -9.236 2.960 1.00 95.44 95 ASP A C 1
ATOM 772 O O . ASP A 1 95 ? 9.939 -8.220 2.474 1.00 95.44 95 ASP A O 1
ATOM 776 N N . PRO A 1 96 ? 10.049 -10.448 2.542 1.00 95.62 96 PRO A N 1
ATOM 777 C CA . PRO A 1 96 ? 8.822 -10.643 1.780 1.00 95.62 96 PRO A CA 1
ATOM 778 C C . PRO A 1 96 ? 7.610 -10.051 2.518 1.00 95.62 96 PRO A C 1
ATOM 780 O O . PRO A 1 96 ? 7.364 -10.392 3.668 1.00 95.62 96 PRO A O 1
ATOM 783 N N . LEU A 1 97 ? 6.795 -9.244 1.830 1.00 92.44 97 LEU A N 1
ATOM 784 C CA . LEU A 1 97 ? 5.610 -8.594 2.421 1.00 92.44 97 LEU A CA 1
ATOM 785 C C . LEU A 1 97 ? 4.582 -9.591 3.006 1.00 92.44 97 LEU A C 1
ATOM 787 O O . LEU A 1 97 ? 3.800 -9.260 3.891 1.00 92.44 97 LEU A O 1
ATOM 791 N N . GLY A 1 98 ? 4.557 -10.815 2.482 1.00 90.38 98 GLY A N 1
ATOM 792 C CA . GLY A 1 98 ? 3.705 -11.902 2.947 1.00 90.38 98 GLY A CA 1
ATOM 793 C C . GLY A 1 98 ? 3.553 -12.981 1.879 1.00 90.38 98 GLY A C 1
ATOM 794 O O . GLY A 1 98 ? 3.863 -12.762 0.708 1.00 90.38 98 GLY A O 1
ATOM 795 N N . LYS A 1 99 ? 3.039 -14.156 2.261 1.00 89.94 99 LYS A N 1
ATOM 796 C CA . LYS A 1 99 ? 2.860 -15.298 1.337 1.00 89.94 99 LYS A CA 1
ATOM 797 C C . LYS A 1 99 ? 1.869 -15.017 0.200 1.00 89.94 99 LYS A C 1
ATOM 799 O O . LYS A 1 99 ? 1.930 -15.670 -0.836 1.00 89.94 99 LYS A O 1
ATOM 804 N N . TRP A 1 100 ? 0.975 -14.049 0.392 1.00 91.81 100 TRP A N 1
ATOM 805 C CA . TRP A 1 100 ? -0.029 -13.648 -0.590 1.00 91.81 100 TRP A CA 1
ATOM 806 C C . TRP A 1 100 ? 0.569 -12.864 -1.768 1.00 91.81 100 TRP A C 1
ATOM 808 O O . TRP A 1 100 ? 0.008 -12.905 -2.858 1.00 91.81 100 TRP A O 1
ATOM 818 N N . SER A 1 101 ? 1.720 -12.197 -1.599 1.00 93.38 101 SER A N 1
ATOM 819 C CA . SER A 1 101 ? 2.352 -11.403 -2.658 1.00 93.38 101 SER A CA 1
ATOM 820 C C . SER A 1 101 ? 3.625 -12.056 -3.191 1.00 93.38 101 SER A C 1
ATOM 822 O O . SER A 1 101 ? 4.562 -12.351 -2.452 1.00 93.38 101 SER A O 1
ATOM 824 N N . LYS A 1 102 ? 3.704 -12.222 -4.516 1.00 91.94 102 LYS A N 1
ATOM 825 C CA . LYS A 1 102 ? 4.916 -12.723 -5.189 1.00 91.94 102 LYS A CA 1
ATOM 826 C C . LYS A 1 102 ? 5.950 -11.627 -5.468 1.00 91.94 102 LYS A C 1
ATOM 828 O O . LYS A 1 102 ? 7.104 -11.956 -5.745 1.00 91.94 102 LYS A O 1
ATOM 833 N N . THR A 1 103 ? 5.557 -10.354 -5.398 1.00 95.69 103 THR A N 1
ATOM 834 C CA . THR A 1 103 ? 6.350 -9.188 -5.838 1.00 95.69 103 THR A CA 1
ATOM 835 C C . THR A 1 103 ? 6.638 -8.184 -4.720 1.00 95.69 103 THR A C 1
ATOM 837 O O . THR A 1 103 ? 7.561 -7.381 -4.862 1.00 95.69 103 THR A O 1
ATOM 840 N N . GLY A 1 104 ? 5.882 -8.241 -3.621 1.00 96.62 104 GLY A N 1
ATOM 841 C CA . GLY A 1 104 ? 5.976 -7.317 -2.496 1.00 96.62 104 GLY A CA 1
ATOM 842 C C . GLY A 1 104 ? 7.169 -7.587 -1.580 1.00 96.62 104 GLY A C 1
ATOM 843 O O . GLY A 1 104 ? 7.440 -8.736 -1.218 1.00 96.62 104 GLY A O 1
ATOM 844 N N . LEU A 1 105 ? 7.838 -6.516 -1.166 1.00 96.81 105 LEU A N 1
ATOM 845 C CA . LEU A 1 105 ? 8.834 -6.500 -0.095 1.00 96.81 105 LEU A CA 1
ATOM 846 C C . LEU A 1 105 ? 8.425 -5.450 0.945 1.00 96.81 105 LEU A C 1
ATOM 848 O O . LEU A 1 105 ? 7.864 -4.413 0.585 1.00 96.81 105 LEU A O 1
ATOM 852 N N . VAL A 1 106 ? 8.689 -5.721 2.216 1.00 96.25 106 VAL A N 1
ATOM 853 C CA . VAL A 1 106 ? 8.549 -4.772 3.322 1.00 96.25 106 VAL A CA 1
ATOM 854 C C . VAL A 1 106 ? 9.939 -4.372 3.793 1.00 96.25 106 VAL A C 1
ATOM 856 O O . VAL A 1 106 ? 10.801 -5.230 3.938 1.00 96.25 106 VAL A O 1
ATOM 859 N N . VAL A 1 107 ? 10.164 -3.076 3.979 1.00 95.69 107 VAL A N 1
ATOM 860 C CA . VAL A 1 107 ? 11.423 -2.519 4.478 1.00 95.69 107 VAL A CA 1
ATOM 861 C C . VAL A 1 107 ? 11.213 -2.131 5.935 1.00 95.69 107 VAL A C 1
ATOM 863 O O . VAL A 1 107 ? 10.308 -1.352 6.238 1.00 95.69 107 VAL A O 1
ATOM 866 N N . TYR A 1 108 ? 12.038 -2.683 6.819 1.00 92.88 108 TYR A N 1
ATOM 867 C CA . TYR A 1 108 ? 12.017 -2.376 8.249 1.00 92.88 108 TYR A CA 1
ATOM 868 C C . TYR A 1 108 ? 12.968 -1.241 8.595 1.00 92.88 108 TYR A C 1
ATOM 870 O O . TYR A 1 108 ? 12.624 -0.371 9.387 1.00 92.88 108 TYR A O 1
ATOM 878 N N . ASP A 1 109 ? 14.152 -1.257 7.988 1.00 91.88 109 ASP A N 1
ATOM 879 C CA . ASP A 1 109 ? 15.184 -0.254 8.212 1.00 91.88 109 ASP A CA 1
ATOM 880 C C . ASP A 1 109 ? 16.083 -0.132 6.978 1.00 91.88 109 ASP A C 1
ATOM 882 O O . ASP A 1 109 ? 16.199 -1.064 6.175 1.00 91.88 109 ASP A O 1
ATOM 886 N N . SER A 1 110 ? 16.706 1.028 6.798 1.00 90.88 110 SER A N 1
ATOM 887 C CA . SER A 1 110 ? 17.603 1.278 5.678 1.00 90.88 110 SER A CA 1
ATOM 888 C C . SER A 1 110 ? 18.615 2.368 5.992 1.00 90.88 110 SER A C 1
ATOM 890 O O . SER A 1 110 ? 18.251 3.510 6.264 1.00 90.88 110 SER A O 1
ATOM 892 N N . SER A 1 111 ? 19.896 2.047 5.819 1.00 88.00 111 SER A N 1
ATOM 893 C CA . SER A 1 111 ? 20.986 3.028 5.864 1.00 88.00 111 SER A CA 1
ATOM 894 C C . SER A 1 111 ? 21.059 3.917 4.616 1.00 88.00 111 SER A C 1
ATOM 896 O O . SER A 1 111 ? 21.745 4.939 4.620 1.00 88.00 111 SER A O 1
ATOM 898 N N . VAL A 1 112 ? 20.359 3.540 3.539 1.00 90.88 112 VAL A N 1
ATOM 899 C CA . VAL A 1 112 ? 20.344 4.256 2.257 1.00 90.88 112 VAL A CA 1
ATOM 900 C C . VAL A 1 112 ? 18.948 4.786 1.912 1.00 90.88 112 VAL A C 1
ATOM 902 O O . VAL A 1 112 ? 17.937 4.160 2.242 1.00 90.88 112 VAL A O 1
ATOM 905 N N . PRO A 1 113 ? 18.839 5.917 1.195 1.00 92.12 113 PRO A N 1
ATOM 906 C CA . PRO A 1 113 ? 17.551 6.424 0.739 1.00 92.12 113 PRO A CA 1
ATOM 907 C C . PRO A 1 113 ? 16.954 5.499 -0.329 1.00 92.12 113 PRO A C 1
ATOM 909 O O . PRO A 1 113 ? 17.388 5.486 -1.481 1.00 92.12 113 PRO A O 1
ATOM 912 N N . ILE A 1 114 ? 15.915 4.747 0.042 1.00 92.75 114 ILE A N 1
ATOM 913 C CA . ILE A 1 114 ? 15.243 3.774 -0.835 1.00 92.75 114 ILE A CA 1
ATOM 914 C C . ILE A 1 114 ? 14.744 4.433 -2.136 1.00 92.75 114 ILE A C 1
ATOM 916 O O . ILE A 1 114 ? 14.935 3.901 -3.226 1.00 92.75 114 ILE A O 1
ATOM 920 N N . GLY A 1 115 ? 14.215 5.657 -2.062 1.00 92.19 115 GLY A N 1
ATOM 921 C CA . GLY A 1 115 ? 13.767 6.421 -3.235 1.00 92.19 115 GLY A CA 1
ATOM 922 C C . GLY A 1 115 ? 14.876 6.968 -4.148 1.00 92.19 115 GLY A C 1
ATOM 923 O O . GLY A 1 115 ? 14.562 7.651 -5.117 1.00 92.19 115 GLY A O 1
ATOM 924 N N . ALA A 1 116 ? 16.154 6.712 -3.856 1.00 92.44 116 ALA A N 1
ATOM 925 C CA . ALA A 1 116 ? 17.289 7.209 -4.643 1.00 92.44 116 ALA A CA 1
ATOM 926 C C . ALA A 1 116 ? 18.350 6.131 -4.931 1.00 92.44 116 ALA A C 1
ATOM 928 O O . ALA A 1 116 ? 19.456 6.437 -5.375 1.00 92.44 116 ALA A O 1
ATOM 929 N N . THR A 1 117 ? 18.029 4.858 -4.695 1.00 94.50 117 THR A N 1
ATOM 930 C 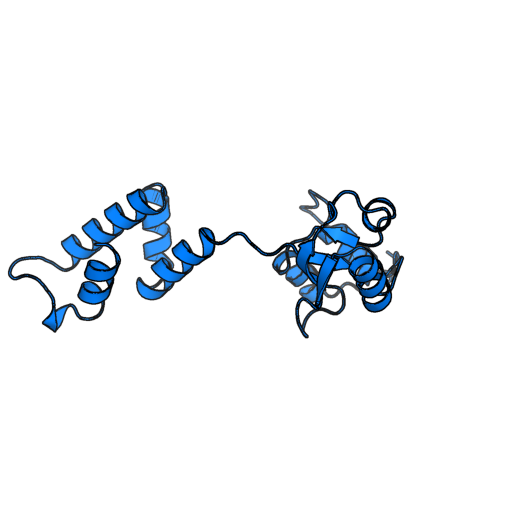CA . THR A 1 117 ? 18.930 3.756 -5.063 1.00 94.50 117 THR A CA 1
ATOM 931 C C . THR A 1 117 ? 19.054 3.622 -6.590 1.00 94.50 117 THR A C 1
ATOM 933 O O . THR A 1 117 ? 18.090 3.902 -7.312 1.00 94.50 117 THR A O 1
ATOM 936 N N . PRO A 1 118 ? 20.196 3.139 -7.115 1.00 95.00 118 PRO A N 1
ATOM 937 C CA . PRO A 1 118 ? 20.338 2.849 -8.542 1.00 95.00 118 PRO A CA 1
ATOM 938 C C . PRO A 1 118 ? 19.256 1.900 -9.069 1.00 95.00 118 PRO A C 1
ATOM 940 O O . PRO A 1 118 ? 18.770 2.076 -10.178 1.00 95.00 118 PRO A O 1
ATOM 943 N N . GLU A 1 119 ? 18.832 0.924 -8.266 1.00 96.31 119 GLU A N 1
ATOM 944 C CA . GLU A 1 119 ? 17.770 -0.024 -8.600 1.00 96.31 119 GLU A CA 1
ATOM 945 C C . GLU A 1 119 ? 16.403 0.666 -8.721 1.00 96.31 119 GLU A C 1
ATOM 947 O O . GLU A 1 119 ? 15.621 0.323 -9.610 1.00 96.31 119 GLU A O 1
ATOM 952 N N . TYR A 1 120 ? 16.122 1.659 -7.872 1.00 96.56 120 TYR A N 1
ATOM 953 C CA . TYR A 1 120 ? 14.912 2.475 -7.980 1.00 96.56 120 TYR A CA 1
ATOM 954 C C . TYR A 1 120 ? 14.924 3.307 -9.266 1.00 96.56 120 TYR A C 1
ATOM 956 O O . TYR A 1 120 ? 13.976 3.248 -10.048 1.00 96.56 120 TYR A O 1
ATOM 964 N N . LEU A 1 121 ? 16.029 4.009 -9.538 1.00 95.44 121 LEU A N 1
ATOM 965 C CA . LEU A 1 121 ? 16.190 4.827 -10.747 1.00 95.44 121 LEU A CA 1
ATOM 966 C C . LEU A 1 121 ? 16.187 3.980 -12.030 1.00 95.44 121 LEU A C 1
ATOM 968 O O . LEU A 1 121 ? 15.649 4.397 -13.054 1.00 95.44 121 LEU A O 1
ATOM 972 N N . ALA A 1 122 ? 16.711 2.754 -11.968 1.00 96.25 122 ALA A N 1
ATOM 973 C CA . ALA A 1 122 ? 16.630 1.773 -13.046 1.00 96.25 122 ALA A CA 1
ATOM 974 C C . ALA A 1 122 ? 15.224 1.161 -13.200 1.00 96.25 122 ALA A C 1
ATOM 976 O O . ALA A 1 122 ? 14.977 0.405 -14.145 1.00 96.25 122 ALA A O 1
ATOM 977 N N . GLY A 1 123 ? 14.279 1.466 -12.305 1.00 95.88 123 GLY A N 1
ATOM 978 C CA . GLY A 1 123 ? 12.903 0.972 -12.325 1.00 95.88 123 GLY A CA 1
ATOM 979 C C . GLY A 1 123 ? 12.766 -0.509 -11.968 1.00 95.88 123 GLY A C 1
ATOM 980 O O . GLY A 1 123 ? 11.818 -1.157 -12.418 1.00 95.88 123 GLY A O 1
ATOM 981 N N . HIS A 1 124 ? 13.712 -1.070 -11.208 1.00 97.50 124 HIS A N 1
ATOM 982 C CA . HIS A 1 124 ? 13.647 -2.449 -10.709 1.00 97.50 124 HIS A CA 1
ATOM 983 C C . HIS A 1 124 ? 12.546 -2.635 -9.664 1.00 97.50 124 HIS A C 1
ATOM 985 O O . HIS A 1 124 ? 12.058 -3.749 -9.468 1.00 97.50 124 HIS A O 1
ATOM 991 N N . TYR A 1 125 ? 12.134 -1.555 -9.006 1.00 97.06 125 TYR A N 1
ATOM 992 C CA . TYR A 1 125 ? 11.008 -1.551 -8.089 1.00 97.06 125 TYR A CA 1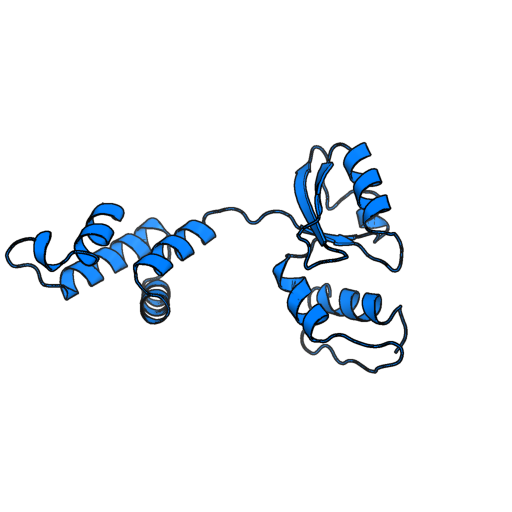
ATOM 993 C C . TYR A 1 125 ? 10.363 -0.176 -7.996 1.00 97.06 125 TYR A C 1
ATOM 995 O O . TYR A 1 125 ? 10.918 0.821 -8.450 1.00 97.06 125 TYR A O 1
ATOM 1003 N N . MET A 1 126 ? 9.186 -0.145 -7.384 1.00 95.69 126 MET A N 1
ATOM 1004 C CA . MET A 1 126 ? 8.441 1.070 -7.094 1.00 95.69 126 MET A CA 1
ATOM 1005 C C . MET A 1 126 ? 8.042 1.090 -5.619 1.00 95.69 126 MET A C 1
ATOM 1007 O O . MET A 1 126 ? 7.670 0.056 -5.063 1.00 95.69 126 MET A O 1
ATOM 1011 N N . LEU A 1 127 ? 8.101 2.266 -4.996 1.00 94.75 127 LEU A N 1
ATOM 1012 C CA . LEU A 1 127 ? 7.542 2.502 -3.666 1.00 94.75 127 LEU A CA 1
ATOM 1013 C C . LEU A 1 127 ? 6.015 2.476 -3.775 1.00 94.75 127 LEU A C 1
ATOM 1015 O O . LEU A 1 127 ? 5.425 3.297 -4.477 1.00 94.75 127 LEU A O 1
ATOM 1019 N N . GLN A 1 128 ? 5.372 1.503 -3.135 1.00 92.94 128 GLN A N 1
ATOM 1020 C CA . GLN A 1 128 ? 3.933 1.302 -3.262 1.00 92.94 128 GLN A CA 1
ATOM 1021 C C . GLN A 1 128 ? 3.391 0.598 -2.023 1.00 92.94 128 GLN A C 1
ATOM 1023 O O . GLN A 1 128 ? 3.858 -0.481 -1.675 1.00 92.94 128 GLN A O 1
ATOM 1028 N N . GLY A 1 129 ? 2.359 1.186 -1.409 1.00 92.00 129 GLY A N 1
ATOM 1029 C CA . GLY A 1 129 ? 1.691 0.605 -0.246 1.00 92.00 129 GLY A CA 1
ATOM 1030 C C . GLY A 1 129 ? 1.179 -0.815 -0.512 1.00 92.00 129 GLY A C 1
ATOM 1031 O O . GLY A 1 129 ? 0.590 -1.072 -1.563 1.00 92.00 129 GLY A O 1
ATOM 1032 N N . ALA A 1 130 ? 1.333 -1.708 0.468 1.00 92.69 130 ALA A N 1
ATOM 1033 C CA . ALA A 1 130 ? 0.878 -3.101 0.415 1.00 92.69 130 ALA A CA 1
ATOM 1034 C C . ALA A 1 130 ? -0.560 -3.263 -0.109 1.00 92.69 130 ALA A C 1
ATOM 1036 O O . ALA A 1 130 ? -0.813 -4.040 -1.030 1.00 92.69 130 ALA A O 1
ATOM 1037 N N . SER A 1 131 ? -1.493 -2.473 0.429 1.00 92.00 131 SER A N 1
ATOM 1038 C CA . SER A 1 131 ? -2.908 -2.507 0.044 1.00 92.00 131 SER A CA 1
ATOM 1039 C C . SER A 1 131 ? -3.145 -2.110 -1.413 1.00 92.00 131 SER A C 1
ATOM 1041 O O . SER A 1 131 ? -4.102 -2.569 -2.024 1.00 92.00 131 SER A O 1
ATOM 1043 N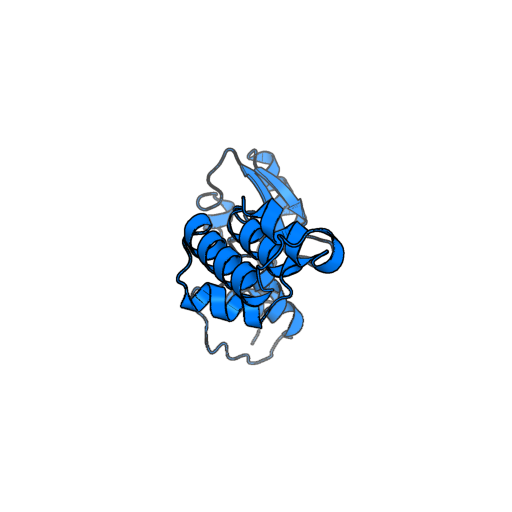 N . SER A 1 132 ? -2.256 -1.317 -2.019 1.00 92.44 132 SER A N 1
ATOM 1044 C CA . SER A 1 132 ? -2.375 -0.912 -3.423 1.00 92.44 132 SER A CA 1
ATOM 1045 C C . SER A 1 132 ? -2.043 -2.023 -4.419 1.00 92.44 132 SER A C 1
ATOM 1047 O O . SER A 1 132 ? -2.301 -1.833 -5.607 1.00 92.44 132 SER A O 1
ATOM 1049 N N . LEU A 1 133 ? -1.486 -3.151 -3.968 1.00 94.12 133 LEU A N 1
ATOM 1050 C CA . LEU A 1 133 ? -1.260 -4.331 -4.806 1.00 94.12 133 LEU A CA 1
ATOM 1051 C C . LEU A 1 133 ? -2.537 -5.161 -4.978 1.00 94.12 133 LEU A C 1
ATOM 1053 O O . LEU A 1 133 ? -2.750 -5.740 -6.041 1.00 94.12 133 LEU A O 1
ATOM 1057 N N . LEU A 1 134 ? -3.385 -5.192 -3.946 1.00 94.44 134 LEU A N 1
ATOM 1058 C CA . LEU A 1 134 ? -4.550 -6.073 -3.875 1.00 94.44 134 LEU A CA 1
ATOM 1059 C C . LEU A 1 134 ? -5.549 -5.849 -5.022 1.00 94.44 134 LEU A C 1
ATOM 1061 O O . LEU A 1 134 ? -5.915 -6.841 -5.640 1.00 94.44 134 LEU A O 1
ATOM 1065 N N . PRO A 1 135 ? -5.934 -4.610 -5.402 1.00 94.81 135 PRO A N 1
ATOM 1066 C CA . PRO A 1 135 ? -6.900 -4.412 -6.483 1.00 94.81 135 PRO A CA 1
ATOM 1067 C C . PRO A 1 135 ? -6.443 -4.999 -7.821 1.00 94.81 135 PRO A C 1
ATOM 1069 O O . PRO A 1 135 ? -7.233 -5.611 -8.527 1.00 94.81 135 PRO A O 1
ATOM 1072 N N . VAL A 1 136 ? -5.157 -4.860 -8.154 1.00 95.31 136 VAL A N 1
ATOM 1073 C CA . VAL A 1 136 ? -4.598 -5.373 -9.415 1.00 95.31 136 VAL A CA 1
ATOM 1074 C C . VAL A 1 136 ? -4.455 -6.894 -9.373 1.00 95.31 136 VAL A C 1
ATOM 1076 O O . VAL A 1 136 ? -4.692 -7.567 -10.371 1.00 95.31 136 VAL A O 1
ATOM 1079 N N . MET A 1 137 ? -4.106 -7.450 -8.210 1.00 94.44 137 MET A N 1
ATOM 1080 C CA . MET A 1 137 ? -4.079 -8.900 -8.016 1.00 94.44 137 MET A CA 1
ATOM 1081 C C . MET A 1 137 ? -5.473 -9.515 -8.139 1.00 94.44 137 MET A C 1
ATOM 1083 O O . MET A 1 137 ? -5.603 -10.572 -8.746 1.00 94.44 137 MET A O 1
ATOM 1087 N N . SER A 1 138 ? -6.495 -8.847 -7.600 1.00 95.38 138 SER A N 1
ATOM 1088 C CA . SER A 1 138 ? -7.891 -9.268 -7.725 1.00 95.38 138 SER A CA 1
ATOM 1089 C C . SER A 1 138 ? -8.429 -9.099 -9.146 1.00 95.38 138 SER A C 1
ATOM 1091 O O . SER A 1 138 ? -9.225 -9.923 -9.579 1.00 95.38 138 SER A O 1
ATOM 1093 N N . LEU A 1 139 ? -7.987 -8.066 -9.875 1.00 96.00 139 LEU A N 1
ATOM 1094 C CA . LEU A 1 139 ? -8.331 -7.871 -11.288 1.00 96.00 139 LEU A CA 1
ATOM 1095 C C . LEU A 1 139 ? -7.770 -8.992 -12.176 1.00 96.00 139 LEU A C 1
ATOM 1097 O O . LEU A 1 139 ? -8.401 -9.344 -13.163 1.00 96.00 139 LEU A O 1
ATOM 1101 N N . ALA A 1 140 ? -6.608 -9.549 -11.814 1.00 96.00 140 ALA A N 1
ATOM 1102 C CA . ALA A 1 140 ? -5.950 -10.656 -12.511 1.00 96.00 140 ALA A CA 1
ATOM 1103 C C . ALA A 1 140 ? -5.834 -10.454 -14.043 1.00 96.00 140 ALA A C 1
ATOM 1105 O O . ALA A 1 140 ? -6.282 -11.314 -14.804 1.00 96.00 140 ALA A O 1
ATOM 1106 N N . PRO A 1 141 ? -5.219 -9.347 -14.504 1.00 96.69 141 PRO A N 1
ATOM 1107 C CA . PRO A 1 141 ? -5.120 -9.030 -15.928 1.00 96.69 141 PRO A CA 1
ATOM 1108 C C . PRO A 1 141 ? -4.314 -10.085 -16.697 1.00 96.69 141 PRO A C 1
ATOM 1110 O O . PRO A 1 141 ? -3.294 -10.574 -16.197 1.00 96.69 141 PRO A O 1
ATOM 1113 N N . GLN A 1 142 ? -4.760 -10.416 -17.909 1.00 97.50 142 GLN A N 1
ATOM 1114 C CA . GLN A 1 142 ? -4.128 -11.412 -18.777 1.00 97.50 142 GLN A CA 1
ATOM 1115 C C . GLN A 1 142 ? -3.358 -10.766 -19.934 1.00 97.50 142 GLN A C 1
ATOM 1117 O O . GLN A 1 142 ? -3.578 -9.616 -20.313 1.00 97.50 142 GLN A O 1
ATOM 1122 N N . GLU A 1 143 ? -2.423 -11.524 -20.506 1.00 96.88 143 GLU A N 1
ATOM 1123 C CA . GLU A 1 143 ? -1.680 -11.090 -21.691 1.00 96.88 143 GLU A CA 1
ATOM 1124 C C . GLU A 1 143 ? -2.631 -10.829 -22.873 1.00 96.88 143 GLU A C 1
ATOM 1126 O O . GLU A 1 143 ? -3.554 -11.604 -23.122 1.00 96.88 143 GLU A O 1
ATOM 1131 N N . ASN A 1 144 ? -2.356 -9.770 -23.639 1.00 96.44 144 ASN A N 1
ATOM 1132 C CA . ASN A 1 144 ? -3.109 -9.312 -24.816 1.00 96.44 144 ASN A CA 1
ATOM 1133 C C . ASN A 1 144 ? -4.527 -8.769 -24.541 1.00 96.44 144 ASN A C 1
ATOM 1135 O O . ASN A 1 144 ? -5.300 -8.572 -25.480 1.00 96.44 144 ASN A O 1
ATOM 1139 N N . GLU A 1 145 ? -4.888 -8.510 -23.282 1.00 97.44 145 GLU A N 1
ATOM 1140 C CA . GLU A 1 145 ? -6.133 -7.811 -22.946 1.00 97.44 145 GLU A CA 1
ATOM 1141 C C . GLU A 1 145 ? -6.010 -6.294 -23.127 1.00 97.44 145 GLU A C 1
ATOM 1143 O O . GLU A 1 145 ? -4.942 -5.710 -22.979 1.00 97.44 145 GLU A O 1
ATOM 1148 N N . ARG A 1 146 ? -7.136 -5.615 -23.364 1.00 96.75 146 ARG A N 1
ATOM 1149 C CA . ARG A 1 146 ? -7.196 -4.149 -23.315 1.00 96.75 146 ARG A CA 1
ATOM 1150 C C . ARG A 1 146 ? -7.807 -3.708 -21.999 1.00 96.75 146 ARG A C 1
ATOM 1152 O O . ARG A 1 146 ? -8.973 -3.991 -21.737 1.00 96.75 146 ARG A O 1
ATOM 1159 N N . ILE A 1 147 ? -7.033 -2.983 -21.198 1.00 96.19 147 ILE A N 1
ATOM 1160 C CA . ILE A 1 147 ? -7.444 -2.541 -19.863 1.00 96.19 147 ILE A CA 1
ATOM 1161 C C . ILE A 1 147 ? -7.438 -1.018 -19.791 1.00 96.19 147 ILE A C 1
ATOM 1163 O O . ILE A 1 147 ? -6.457 -0.367 -20.148 1.00 96.19 147 ILE A O 1
ATOM 1167 N N . LEU A 1 148 ? -8.544 -0.456 -19.301 1.00 95.38 148 LEU A N 1
ATOM 1168 C CA . LEU A 1 148 ? -8.704 0.973 -19.054 1.00 95.38 148 LEU A CA 1
ATOM 1169 C C . LEU A 1 148 ? -8.567 1.260 -17.554 1.00 95.38 148 LEU A C 1
ATOM 1171 O O . LEU A 1 148 ? -9.395 0.820 -16.760 1.00 95.38 148 LEU A O 1
ATOM 1175 N N . ASP A 1 149 ? -7.552 2.035 -17.175 1.00 95.19 149 ASP A N 1
ATOM 1176 C CA . ASP A 1 149 ? -7.402 2.567 -15.816 1.00 95.19 149 ASP A CA 1
ATOM 1177 C C . ASP A 1 149 ? -7.943 4.003 -15.761 1.00 95.19 149 ASP A C 1
ATOM 1179 O O . ASP A 1 149 ? -7.315 4.940 -16.258 1.00 95.19 149 ASP A O 1
ATOM 1183 N N . MET A 1 150 ? -9.134 4.172 -15.179 1.00 95.25 150 MET A N 1
ATOM 1184 C CA . MET A 1 150 ? -9.818 5.470 -15.111 1.00 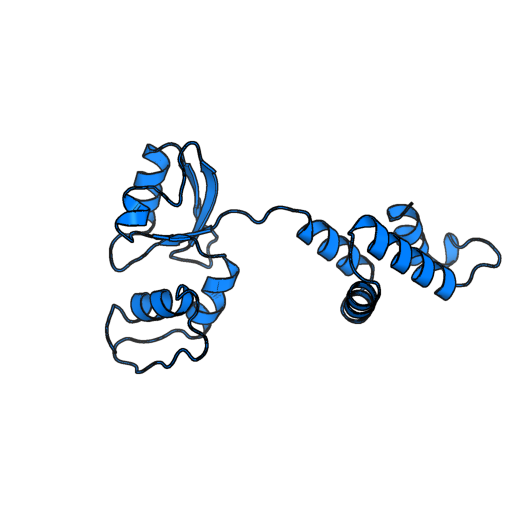95.25 150 MET A CA 1
ATOM 1185 C C . MET A 1 150 ? -9.164 6.452 -14.124 1.00 95.25 150 MET A C 1
ATOM 1187 O O . MET A 1 150 ? -9.342 7.659 -14.269 1.00 95.25 150 MET A O 1
ATOM 1191 N N . CYS A 1 151 ? -8.400 5.962 -13.139 1.00 90.44 151 CYS A N 1
ATOM 1192 C CA . CYS A 1 151 ? -7.828 6.764 -12.052 1.00 90.44 151 CYS A CA 1
ATOM 1193 C C . CYS A 1 151 ? -6.348 6.417 -11.845 1.00 90.44 151 CYS A C 1
ATOM 1195 O O . CYS A 1 151 ? -5.945 5.874 -10.815 1.00 90.44 151 CYS A O 1
ATOM 1197 N N . CYS A 1 152 ? -5.534 6.762 -12.841 1.00 88.62 152 CYS A N 1
ATOM 1198 C CA . CYS A 1 152 ? -4.145 6.325 -12.924 1.00 88.62 152 CYS A CA 1
ATOM 1199 C C . CYS A 1 152 ? -3.217 6.973 -11.879 1.00 88.62 152 CYS A C 1
ATOM 1201 O O . CYS A 1 152 ? -2.338 6.290 -11.362 1.00 88.62 152 CYS A O 1
ATOM 1203 N N . ALA A 1 153 ? -3.378 8.257 -11.532 1.00 89.12 153 ALA A N 1
ATOM 1204 C CA . ALA A 1 153 ? -2.390 8.994 -10.730 1.00 89.12 153 ALA A CA 1
ATOM 1205 C C . ALA A 1 153 ? -2.081 8.311 -9.376 1.00 89.12 153 ALA A C 1
ATOM 1207 O O . ALA A 1 153 ? -3.007 8.013 -8.618 1.00 89.12 153 ALA A O 1
ATOM 1208 N N . PRO A 1 154 ? -0.801 8.062 -9.018 1.00 85.94 154 PRO A N 1
ATOM 1209 C CA . PRO A 1 154 ? 0.458 8.419 -9.702 1.00 85.94 154 PRO A CA 1
ATOM 1210 C C . PRO A 1 154 ? 0.988 7.406 -10.750 1.00 85.94 154 PRO A C 1
ATOM 1212 O O . PRO A 1 154 ? 2.067 7.607 -11.294 1.00 85.94 154 PRO A O 1
ATOM 1215 N N . GLY A 1 155 ? 0.293 6.298 -11.014 1.00 92.44 155 GLY A N 1
ATOM 1216 C CA . GLY A 1 155 ? 0.633 5.291 -12.039 1.00 92.44 155 GLY A CA 1
ATOM 1217 C C . GLY A 1 155 ? 1.113 3.945 -11.483 1.00 92.44 155 GLY A C 1
ATOM 1218 O O . GLY A 1 155 ? 1.474 3.026 -12.225 1.00 92.44 155 GLY A O 1
ATOM 1219 N N . GLY A 1 156 ? 1.118 3.784 -10.156 1.00 94.06 156 GLY A N 1
ATOM 1220 C CA . GLY A 1 156 ? 1.591 2.559 -9.505 1.00 94.06 156 GLY A CA 1
ATOM 1221 C C . GLY A 1 156 ? 0.743 1.325 -9.827 1.00 94.06 156 GLY A C 1
ATOM 1222 O O . GLY A 1 156 ? 1.282 0.242 -10.021 1.00 94.06 156 GLY A O 1
ATOM 1223 N N . LYS A 1 157 ? -0.582 1.466 -9.933 1.00 95.06 157 LYS A N 1
ATOM 1224 C CA . LYS A 1 157 ? -1.475 0.339 -10.260 1.00 95.06 157 LYS A CA 1
ATOM 1225 C C . LYS A 1 157 ? -1.417 -0.002 -11.744 1.00 95.06 157 LYS A C 1
ATOM 1227 O O . LYS A 1 157 ? -1.214 -1.161 -12.082 1.00 95.06 157 LYS A O 1
ATOM 1232 N N . THR A 1 158 ? -1.456 1.009 -12.605 1.00 95.75 158 THR A N 1
ATOM 1233 C CA . THR A 1 158 ? -1.327 0.869 -14.061 1.00 95.75 158 THR A CA 1
ATOM 1234 C C . THR A 1 158 ? -0.024 0.178 -14.461 1.00 95.75 158 THR A C 1
ATOM 1236 O O . THR A 1 158 ? -0.029 -0.763 -15.249 1.00 95.75 158 THR A O 1
ATOM 1239 N N . SER A 1 159 ? 1.104 0.564 -13.852 1.00 95.88 159 SER A N 1
ATOM 1240 C CA . SER A 1 159 ? 2.382 -0.122 -14.095 1.00 95.88 159 SER A CA 1
ATOM 1241 C C . SER A 1 159 ? 2.389 -1.565 -13.586 1.00 95.88 159 SER A C 1
ATOM 1243 O O . SER A 1 159 ? 3.104 -2.399 -14.135 1.00 95.88 159 SER A O 1
ATOM 1245 N N . TYR A 1 160 ? 1.608 -1.882 -12.547 1.00 96.44 160 TYR A N 1
ATOM 1246 C CA . TYR A 1 160 ? 1.472 -3.258 -12.078 1.00 96.44 160 TYR A CA 1
ATOM 1247 C C . TYR A 1 160 ? 0.606 -4.098 -13.025 1.00 96.44 160 TYR A C 1
ATOM 1249 O O . TYR A 1 160 ? 0.936 -5.253 -13.277 1.00 96.44 160 TYR A O 1
ATOM 1257 N N . ILE A 1 161 ? -0.442 -3.506 -13.603 1.00 96.69 161 ILE A N 1
ATOM 1258 C CA . ILE A 1 161 ? -1.262 -4.133 -14.646 1.00 96.69 161 ILE A CA 1
ATOM 1259 C C . ILE A 1 161 ? -0.375 -4.515 -15.838 1.00 96.69 161 ILE A C 1
ATOM 1261 O O . ILE A 1 161 ? -0.271 -5.695 -16.166 1.00 96.69 161 ILE A O 1
ATOM 1265 N N . ALA A 1 162 ? 0.375 -3.556 -16.391 1.00 96.00 162 ALA A N 1
ATOM 1266 C CA . ALA A 1 162 ? 1.296 -3.805 -17.504 1.00 96.00 162 ALA A CA 1
ATOM 1267 C C . ALA A 1 162 ? 2.357 -4.874 -17.177 1.00 96.00 162 ALA A C 1
ATOM 1269 O O . ALA A 1 162 ? 2.714 -5.697 -18.021 1.00 96.00 162 ALA A O 1
ATOM 1270 N N . GLN A 1 163 ? 2.844 -4.893 -15.932 1.00 96.50 163 GLN A N 1
ATOM 1271 C CA . GLN A 1 163 ? 3.785 -5.902 -15.453 1.00 96.50 163 GLN A CA 1
ATOM 1272 C C . GLN A 1 163 ? 3.185 -7.319 -15.465 1.00 96.50 163 GLN A C 1
ATOM 1274 O O . GLN A 1 163 ? 3.885 -8.259 -15.845 1.00 96.50 163 GLN A O 1
ATOM 1279 N N . LEU A 1 164 ? 1.926 -7.491 -15.048 1.00 96.12 164 LEU A N 1
ATOM 1280 C CA . LEU A 1 164 ? 1.243 -8.791 -15.06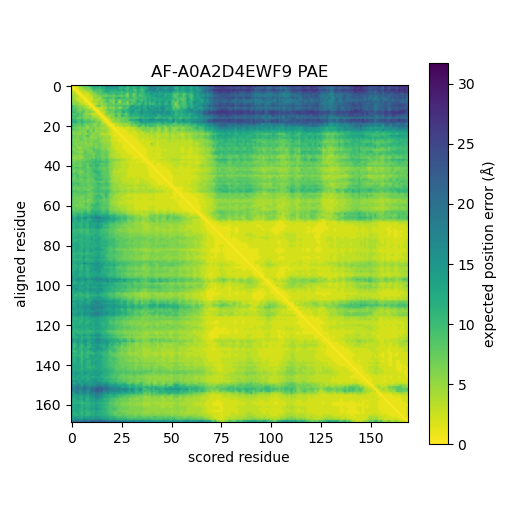0 1.00 96.12 164 LEU A CA 1
ATOM 1281 C C . LEU A 1 164 ? 0.896 -9.248 -16.481 1.00 96.12 164 LEU A C 1
ATOM 1283 O O . LEU A 1 164 ? 1.062 -10.424 -16.791 1.00 96.12 164 LEU A O 1
ATOM 1287 N N . MET A 1 165 ? 0.542 -8.311 -17.360 1.00 97.00 165 MET A N 1
ATOM 1288 C CA . MET A 1 165 ? 0.303 -8.557 -18.786 1.00 97.00 165 MET A CA 1
ATOM 1289 C C . MET A 1 165 ? 1.598 -8.765 -19.589 1.00 97.00 165 MET A C 1
ATOM 1291 O O . MET A 1 165 ? 1.565 -8.798 -20.814 1.00 97.00 165 MET A O 1
ATOM 1295 N N . LYS A 1 166 ? 2.765 -8.836 -18.934 1.00 96.12 166 LYS A N 1
ATOM 1296 C CA . LYS A 1 166 ? 4.083 -8.965 -19.579 1.00 96.12 166 LYS A CA 1
ATOM 1297 C C . LYS A 1 166 ? 4.328 -7.950 -20.702 1.00 96.12 166 LYS A C 1
ATOM 1299 O O . LYS A 1 166 ? 4.979 -8.261 -21.695 1.00 96.12 166 LYS A O 1
ATOM 1304 N N . ASN A 1 167 ? 3.845 -6.724 -20.510 1.00 94.62 167 ASN A N 1
ATOM 1305 C CA . ASN A 1 167 ? 3.968 -5.637 -21.478 1.00 94.62 167 ASN A CA 1
ATOM 1306 C C . ASN A 1 167 ? 3.285 -5.926 -22.836 1.00 94.62 167 ASN A C 1
ATOM 1308 O O . ASN A 1 167 ? 3.771 -5.493 -23.879 1.00 94.62 167 ASN A O 1
ATOM 1312 N N . THR A 1 168 ? 2.172 -6.665 -22.811 1.00 93.38 168 THR A N 1
ATOM 1313 C CA . THR A 1 168 ? 1.270 -6.916 -23.952 1.00 93.38 168 THR A CA 1
ATOM 1314 C C . THR A 1 168 ? -0.075 -6.206 -23.735 1.00 93.38 168 THR A C 1
ATOM 1316 O O . THR A 1 168 ? -0.393 -5.874 -22.592 1.00 93.38 168 THR A O 1
ATOM 1319 N N . GLY A 1 169 ? -0.846 -5.948 -24.800 1.00 86.31 169 GLY A N 1
ATOM 1320 C CA . GLY A 1 169 ? -2.161 -5.282 -24.761 1.00 86.31 169 GLY A CA 1
ATOM 1321 C C . GLY A 1 169 ? -2.663 -4.828 -26.131 1.00 86.31 169 GLY A C 1
ATOM 1322 O O . GLY A 1 169 ? -1.842 -4.831 -27.076 1.00 86.31 169 GLY A O 1
#

Nearest PDB structures (foldseek):
  8fkv-assembly1_SY  TM=9.775E-01  e=2.431E-23  Homo sapiens
  8v87-assembly1_q  TM=9.771E-01  e=2.549E-19  Saccharomyces cerevisiae BY4741
  8ia0-assembly1_CP  TM=9.797E-01  e=3.894E-19  Thermochaetoid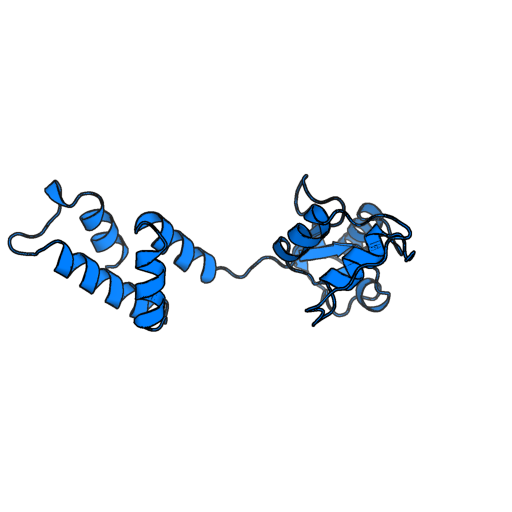es thermophila DSM 1495
  8esq-assembly1_q  TM=9.205E-01  e=1.229E-18  Schizosaccharomyces pombe
  8i9z-assembly1_CP  TM=9.836E-01  e=1.653E-16  Thermochaetoides thermophila DSM 1495

pLDDT: mean 89.36, std 9.81, range [53.12, 97.69]

Radius of gyration: 22.63 Å; Cα contacts (8 Å, |Δi|>4): 187; chains: 1; bounding box: 50×32×65 Å

Organism: Micrurus corallinus (NCBI:txid54390)

Secondary structure (DSSP, 8-state):
-HHHHHHHHHTHHHHPPTT--HHHHHHHHHHHHHHHTT--HHHHHHHHHHS-HHHHHHHHHHHHSPPPEEEEE-TTT--HHHHHHHHHTTTEEEEES-TT-SSEEEEEEESS-GGGSHHHHTTSEEE--GGGGHHHHHH---TT-----S--TT-HHHHHHHHHTTT--

Mean predicted aligned error: 7.02 Å

InterPro domains:
  IPR001678 SAM-dependent methyltransferase RsmB-F/NOP2-type domain [PS51686] (59-169)
  IPR023267 RNA (C5-cytosine) methyltransferase [PTHR22807] (8-169)
  IPR023273 RNA (C5-cytosine) methyltransferase, NOP2 [PR02012] (22-42)
  IPR023273 RNA (C5-cytosine) methyltransferase, NOP2 [PR02012] (55-67)
  IPR023273 RNA (C5-cytosine) methyltransferase, NOP2 [PR02012] (78-91)
  IPR029063 S-adenosyl-L-methionine-dependent methyltransferase superfamily [G3DSA:3.40.50.150] (131-169)
  IPR029063 S-adenosyl-L-methionine-dependent methyltransferase superfamily [SSF53335] (32-168)
  IPR049560 SAM-dependent methyltransferase RsmB-F/NOP2-type, catalytic core [PF01189] (137-169)
  IPR054728 Ribosomal RNA small subunit methyltransferase B-like, ferredoxin-like domain [PF22458] (40-107)

Foldseek 3Di:
DLVLLLVCLVVVVPRPDPPDDSVVSVVVNLVVLCVPLVHDSVVSVVLVVVDPPVVSVVVSVVVVDDDWWKKFFQPLVDAQVVVVVVQVVQVWDKDAPDPVDRGMITTPDHPDDPCPDPCNVVVRIDGDDPVLVVVLVVVQAEAQDDDDDPPQVPPPSVSVNCSSNSNHD

Solvent-accessible surface area (backbone atoms only — not comparable to full-atom values): 9982 Å² total; per-residue (Å²): 109,72,72,55,56,52,56,27,66,74,40,47,90,82,56,57,63,92,91,66,52,72,66,57,53,52,53,50,49,50,52,51,49,18,64,73,72,69,44,53,66,69,56,50,52,52,46,58,74,74,32,60,75,71,56,38,52,55,52,54,56,57,68,73,48,81,76,74,52,25,32,36,42,27,71,83,75,39,53,49,69,60,50,50,52,58,40,42,76,63,50,35,43,64,46,73,61,42,94,91,45,88,38,37,32,31,43,82,47,58,84,53,64,70,94,69,33,71,54,37,78,71,50,37,35,44,86,43,58,72,76,64,50,50,64,53,63,74,65,58,60,53,68,63,45,86,82,87,73,93,74,46,86,94,34,70,55,57,56,48,44,38,48,63,13,71,75,46,88